Protein AF-A0A7C6QY08-F1 (afdb_monomer)

Mean predicted aligned error: 5.53 Å

Structure (mmCIF, N/CA/C/O backbone):
data_AF-A0A7C6QY08-F1
#
_entry.id   AF-A0A7C6QY08-F1
#
loop_
_atom_site.group_PDB
_atom_site.id
_atom_site.type_symbol
_atom_site.label_atom_id
_atom_site.label_alt_id
_atom_site.label_comp_id
_atom_site.label_asym_id
_atom_site.label_entity_id
_atom_site.label_seq_id
_atom_site.pdbx_PDB_ins_code
_atom_site.Cartn_x
_atom_site.Cartn_y
_atom_site.Cartn_z
_atom_site.occupancy
_atom_site.B_iso_or_equiv
_atom_site.auth_seq_id
_atom_site.auth_comp_id
_atom_site.auth_asym_id
_atom_site.auth_atom_id
_atom_site.pdbx_PDB_model_num
ATOM 1 N N . MET A 1 1 ? 11.565 -7.733 -17.893 1.00 55.38 1 MET A N 1
ATOM 2 C CA . MET A 1 1 ? 10.445 -7.816 -16.927 1.00 55.38 1 MET A CA 1
ATOM 3 C C . MET A 1 1 ? 9.208 -7.218 -17.573 1.00 55.38 1 MET A C 1
ATOM 5 O O . MET A 1 1 ? 9.348 -6.215 -18.257 1.00 55.38 1 MET A O 1
ATOM 9 N N . SER A 1 2 ? 8.045 -7.869 -17.478 1.00 71.81 2 SER A N 1
ATOM 10 C CA . SER A 1 2 ? 6.873 -7.481 -18.275 1.00 71.81 2 SER A CA 1
ATOM 11 C C . SER A 1 2 ? 6.088 -6.335 -17.630 1.00 71.81 2 SER A C 1
ATOM 13 O O . SER A 1 2 ? 5.893 -6.303 -16.414 1.00 71.81 2 SER A O 1
ATOM 15 N N . LEU A 1 3 ? 5.579 -5.431 -18.472 1.00 78.25 3 LEU A N 1
ATOM 16 C CA . LEU A 1 3 ? 4.646 -4.349 -18.127 1.00 78.25 3 LEU A CA 1
ATOM 17 C C . LEU A 1 3 ? 3.478 -4.831 -17.242 1.00 78.25 3 LEU A C 1
ATOM 19 O O . LEU A 1 3 ? 3.007 -4.100 -16.379 1.00 78.25 3 LEU A O 1
ATOM 23 N N . LEU A 1 4 ? 3.073 -6.097 -17.400 1.00 87.00 4 LEU A N 1
ATOM 24 C CA . LEU A 1 4 ? 2.038 -6.757 -16.607 1.00 87.00 4 LEU A CA 1
ATOM 25 C C . LEU A 1 4 ? 2.316 -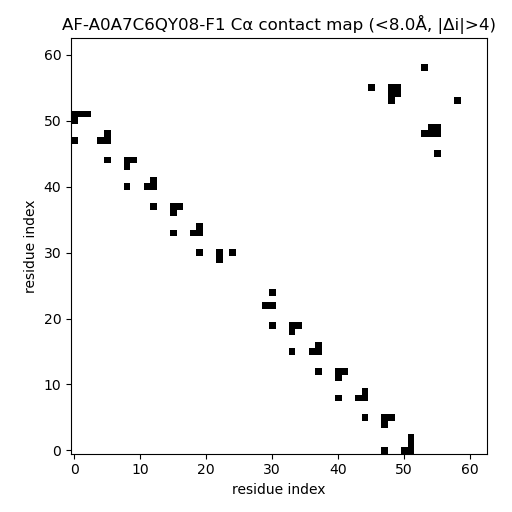6.730 -15.097 1.00 87.00 4 LEU A C 1
ATOM 27 O O . LEU A 1 4 ? 1.391 -6.514 -14.317 1.00 87.00 4 LEU A O 1
ATOM 31 N N . ASN A 1 5 ? 3.562 -6.950 -14.668 1.00 88.88 5 ASN A N 1
ATOM 32 C CA . ASN A 1 5 ? 3.898 -6.929 -13.242 1.00 88.88 5 ASN A CA 1
ATOM 33 C C . ASN A 1 5 ? 3.792 -5.511 -12.677 1.00 88.88 5 ASN A C 1
ATOM 35 O O . ASN A 1 5 ? 3.242 -5.324 -11.597 1.00 88.88 5 ASN A O 1
ATOM 39 N N . LEU A 1 6 ? 4.226 -4.509 -13.446 1.00 89.31 6 LEU A N 1
ATOM 40 C CA . LEU A 1 6 ? 4.091 -3.108 -13.060 1.00 89.31 6 LEU A CA 1
ATOM 41 C C . LEU A 1 6 ? 2.613 -2.706 -12.933 1.00 89.31 6 LEU A C 1
ATOM 43 O O . LEU A 1 6 ? 2.219 -2.135 -11.920 1.00 89.31 6 LEU A O 1
ATOM 47 N N . SER A 1 7 ? 1.776 -3.074 -13.909 1.00 90.31 7 SER A N 1
ATOM 48 C CA . SER A 1 7 ? 0.329 -2.823 -13.863 1.00 90.31 7 SER A CA 1
ATOM 49 C C . SER A 1 7 ? -0.348 -3.500 -12.667 1.00 90.31 7 SER A C 1
ATOM 51 O O . SER A 1 7 ? -1.229 -2.909 -12.046 1.00 90.31 7 SER A O 1
ATOM 53 N N . LYS A 1 8 ? 0.073 -4.720 -12.305 1.00 94.69 8 LYS A N 1
ATOM 54 C CA . LYS A 1 8 ? -0.426 -5.410 -11.105 1.00 94.69 8 LYS A CA 1
ATOM 55 C C . LYS A 1 8 ? -0.072 -4.650 -9.830 1.00 94.69 8 LYS A C 1
ATOM 57 O O . LYS A 1 8 ? -0.951 -4.478 -8.992 1.00 94.69 8 LYS A O 1
ATOM 62 N N . VAL A 1 9 ? 1.170 -4.187 -9.692 1.00 94.94 9 VAL A N 1
ATOM 63 C CA . VAL A 1 9 ? 1.599 -3.422 -8.511 1.00 94.94 9 VAL A CA 1
ATOM 64 C C . VAL A 1 9 ? 0.838 -2.101 -8.409 1.00 94.94 9 VAL A C 1
ATOM 66 O O . VAL A 1 9 ? 0.313 -1.802 -7.341 1.00 94.94 9 VAL A O 1
ATOM 69 N N . ILE A 1 10 ? 0.667 -1.368 -9.515 1.00 93.69 10 ILE A N 1
ATOM 70 C CA . ILE A 1 10 ? -0.146 -0.138 -9.543 1.00 93.69 10 ILE A CA 1
ATOM 71 C C . ILE A 1 10 ? -1.576 -0.415 -9.052 1.00 93.69 10 ILE A C 1
ATOM 73 O O . ILE A 1 10 ? -2.085 0.295 -8.189 1.00 93.69 10 ILE A O 1
ATOM 77 N N . LEU A 1 11 ? -2.212 -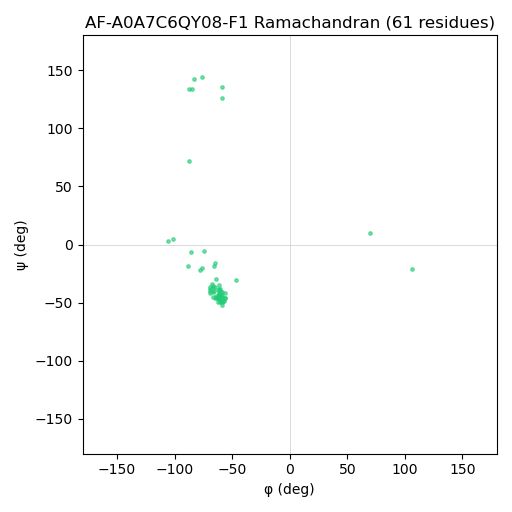1.491 -9.524 1.00 96.06 11 LEU A N 1
ATOM 78 C CA . LEU A 1 11 ? -3.554 -1.861 -9.068 1.00 96.06 11 LEU A CA 1
ATOM 79 C C . LEU A 1 11 ? -3.600 -2.158 -7.556 1.00 96.06 11 LEU A C 1
ATOM 81 O O . LEU A 1 11 ? -4.582 -1.832 -6.889 1.00 96.06 11 LEU A O 1
ATOM 85 N N . GLN A 1 12 ? -2.566 -2.801 -7.007 1.00 97.44 12 GLN A N 1
ATOM 86 C CA . GLN A 1 12 ? -2.490 -3.081 -5.570 1.00 97.44 12 GLN A CA 1
ATOM 87 C C . GLN A 1 12 ? -2.286 -1.807 -4.746 1.00 97.44 12 GLN A C 1
ATOM 89 O O . GLN A 1 12 ? -2.880 -1.695 -3.672 1.00 97.44 12 GLN A O 1
ATOM 94 N N . ILE A 1 13 ? -1.513 -0.842 -5.253 1.00 96.75 13 ILE A N 1
ATOM 95 C CA . ILE A 1 13 ? -1.357 0.486 -4.642 1.00 96.75 13 ILE A CA 1
ATOM 96 C C . ILE A 1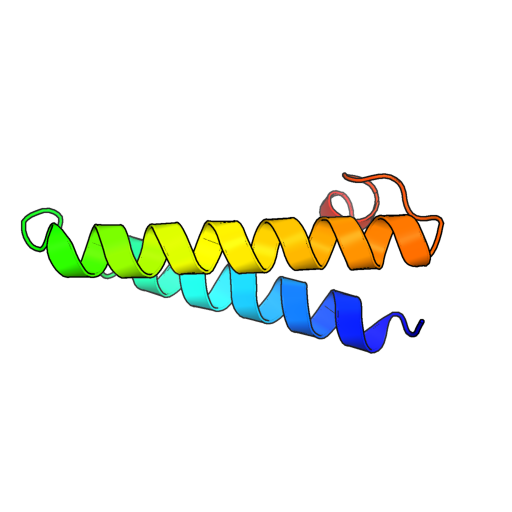 13 ? -2.726 1.165 -4.541 1.00 96.75 13 ILE A C 1
ATOM 98 O O . ILE A 1 13 ? -3.144 1.526 -3.442 1.00 96.75 13 ILE A O 1
ATOM 102 N N . GLU A 1 14 ? -3.482 1.234 -5.640 1.00 96.69 14 GLU A N 1
ATOM 103 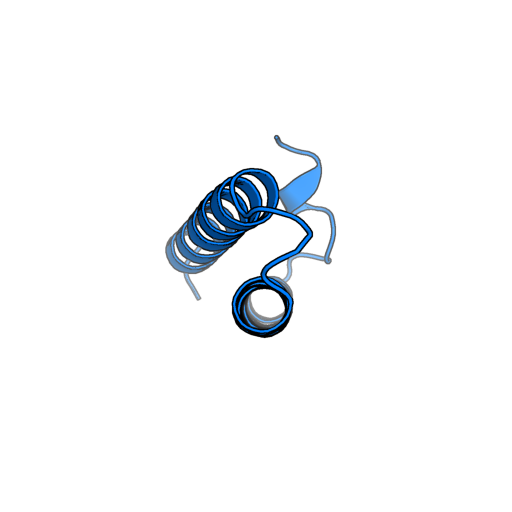C CA . GLU A 1 14 ? -4.813 1.862 -5.646 1.00 96.69 14 GLU A CA 1
ATOM 104 C C . GLU A 1 14 ? -5.799 1.169 -4.695 1.00 96.69 14 GLU A C 1
ATOM 106 O O . GLU A 1 14 ? -6.515 1.817 -3.929 1.00 96.69 14 GLU A O 1
ATOM 111 N N . LYS A 1 15 ? -5.804 -0.169 -4.661 1.00 97.38 15 LYS A N 1
ATOM 112 C CA . LYS A 1 15 ? -6.630 -0.924 -3.705 1.00 97.38 15 LYS A CA 1
ATOM 113 C C . LYS A 1 15 ? -6.249 -0.631 -2.257 1.00 97.38 15 LYS A C 1
ATOM 115 O O . LYS A 1 15 ? -7.129 -0.482 -1.412 1.00 97.38 15 LYS A O 1
ATOM 120 N N . THR A 1 16 ? -4.955 -0.562 -1.967 1.00 97.56 16 THR A N 1
ATOM 121 C CA . THR A 1 16 ? -4.443 -0.257 -0.625 1.00 97.56 16 THR A CA 1
ATOM 122 C C . THR A 1 16 ? -4.785 1.180 -0.235 1.00 97.56 16 THR A C 1
ATOM 124 O O . THR A 1 16 ? -5.157 1.431 0.908 1.00 97.56 16 THR A O 1
ATOM 127 N N . ARG A 1 17 ? -4.774 2.111 -1.195 1.00 96.62 17 ARG A N 1
ATOM 128 C CA . ARG A 1 17 ? -5.121 3.520 -0.984 1.00 96.62 17 ARG A CA 1
ATOM 129 C C . ARG A 1 17 ? -6.597 3.668 -0.638 1.00 96.62 17 ARG A C 1
ATOM 131 O O . ARG A 1 17 ? -6.932 4.340 0.330 1.00 96.62 17 ARG A O 1
ATOM 138 N N . ASN A 1 18 ? -7.468 2.974 -1.368 1.00 96.94 18 ASN A N 1
ATOM 139 C CA . ASN A 1 18 ? -8.899 2.951 -1.070 1.00 96.94 18 ASN A CA 1
ATOM 140 C C . ASN A 1 18 ? -9.188 2.347 0.309 1.00 96.94 18 ASN A C 1
ATOM 142 O O . ASN A 1 18 ? -10.027 2.868 1.038 1.00 96.94 18 ASN A O 1
ATOM 146 N N . LYS A 1 19 ? -8.455 1.295 0.702 1.00 95.94 19 LYS A N 1
ATOM 147 C CA . LYS A 1 19 ? -8.546 0.744 2.061 1.00 95.94 19 LYS A CA 1
ATOM 148 C C . LYS A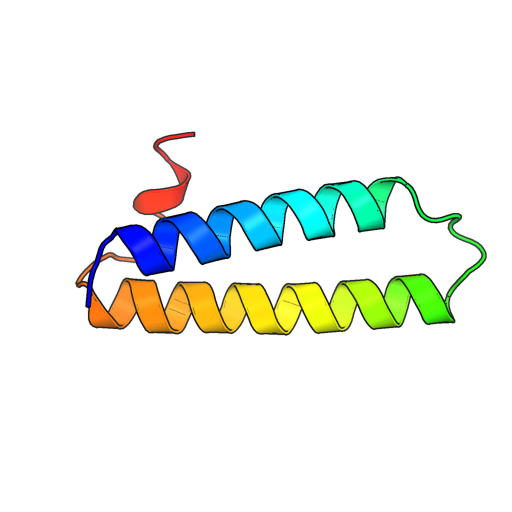 1 19 ? -8.137 1.771 3.111 1.00 95.94 19 LYS A C 1
ATOM 150 O O . LYS A 1 19 ? -8.877 1.938 4.071 1.00 95.94 19 LYS A O 1
ATOM 155 N N . LEU A 1 20 ? -7.020 2.473 2.912 1.00 94.00 20 LEU A N 1
ATOM 156 C CA . LEU A 1 20 ? -6.549 3.505 3.840 1.00 94.00 20 LEU A CA 1
ATOM 157 C C . LEU A 1 20 ? -7.612 4.587 4.070 1.00 94.00 20 LEU A C 1
ATOM 159 O O . LEU A 1 20 ? -7.890 4.930 5.209 1.00 94.00 20 LEU A O 1
ATOM 163 N N . ILE A 1 21 ? -8.241 5.070 2.994 1.00 93.88 21 ILE A N 1
ATOM 164 C CA . ILE A 1 21 ? -9.296 6.098 3.056 1.00 93.88 21 ILE A CA 1
ATOM 165 C C . ILE A 1 21 ? -10.541 5.598 3.810 1.00 93.88 21 ILE A C 1
ATOM 167 O O . ILE A 1 21 ? -11.246 6.393 4.421 1.00 93.88 21 ILE A O 1
ATOM 171 N N . SER A 1 22 ? -10.818 4.293 3.768 1.00 94.75 22 SER A N 1
ATOM 172 C CA . SER A 1 22 ? -11.981 3.684 4.430 1.00 94.75 22 SER A CA 1
ATOM 173 C C . SER A 1 22 ? -11.770 3.314 5.902 1.00 94.75 22 SER A C 1
ATOM 175 O O . SER A 1 22 ? -12.710 2.849 6.542 1.00 94.75 22 SER A O 1
ATOM 177 N N . VAL A 1 23 ? -10.548 3.437 6.431 1.00 95.62 23 VAL A N 1
ATOM 178 C CA . VAL A 1 23 ? -10.250 3.097 7.827 1.00 95.62 23 VAL A CA 1
ATOM 179 C C . VAL A 1 23 ? -10.503 4.302 8.725 1.00 95.62 23 VAL A C 1
ATOM 181 O O . VAL A 1 23 ? -10.071 5.413 8.431 1.00 95.62 23 VAL A O 1
ATOM 184 N N . GLU A 1 24 ? -11.194 4.055 9.836 1.00 95.06 24 GLU A N 1
ATOM 185 C CA . GLU A 1 24 ? -11.422 5.045 10.885 1.00 95.06 24 GLU A CA 1
ATOM 186 C C . GLU A 1 24 ? -10.098 5.567 11.445 1.00 95.06 24 GLU A C 1
ATOM 188 O O . GLU A 1 24 ? -9.192 4.797 11.765 1.00 95.06 24 GLU A O 1
ATOM 193 N N . LEU A 1 25 ? -9.999 6.884 11.631 1.00 92.38 25 LEU A N 1
ATOM 194 C CA . LEU A 1 25 ? -8.755 7.516 12.084 1.00 92.38 25 LEU A CA 1
ATOM 195 C C . LEU A 1 25 ? -8.341 7.116 13.510 1.00 92.38 25 LEU A C 1
ATOM 197 O O . LEU A 1 25 ? -7.185 7.290 13.895 1.00 92.38 25 LEU A O 1
ATOM 201 N N . SER A 1 26 ? -9.281 6.590 14.296 1.00 96.25 26 SER A N 1
ATOM 202 C CA . SER A 1 26 ? -9.039 6.075 15.643 1.00 96.25 26 SER A CA 1
ATOM 203 C C . SER A 1 26 ? -8.359 4.702 15.655 1.00 96.25 26 SER A C 1
ATOM 205 O O . SER A 1 26 ? -7.741 4.353 16.660 1.00 96.25 26 SER A O 1
ATOM 207 N N . ASP A 1 27 ? -8.419 3.939 14.559 1.00 97.00 27 ASP A N 1
ATOM 208 C CA . ASP A 1 27 ? -7.819 2.605 14.450 1.00 97.00 27 ASP A CA 1
ATOM 209 C C . ASP A 1 27 ? -6.355 2.699 13.983 1.00 97.00 27 ASP A C 1
ATOM 211 O O . ASP A 1 27 ? -5.992 2.413 12.838 1.00 97.00 27 ASP A O 1
ATOM 215 N N . GLN A 1 28 ? -5.496 3.167 14.893 1.00 96.00 28 GLN A N 1
ATOM 216 C CA . GLN A 1 28 ? -4.085 3.448 14.610 1.00 96.00 28 GLN A CA 1
ATOM 217 C C . GLN A 1 28 ? -3.293 2.210 14.173 1.00 96.00 28 GLN A C 1
ATOM 219 O O . GLN A 1 28 ? -2.406 2.326 13.325 1.00 96.00 28 GLN A O 1
ATOM 224 N N . GLU A 1 29 ? -3.601 1.032 14.720 1.00 97.19 29 GLU A N 1
ATOM 225 C CA . GLU A 1 29 ? -2.907 -0.209 14.361 1.00 97.19 29 GLU A CA 1
ATOM 226 C C . GLU A 1 29 ? -3.174 -0.578 12.902 1.00 97.19 29 GLU A C 1
ATOM 228 O O . GLU A 1 29 ? -2.240 -0.843 12.140 1.00 97.19 29 GLU A O 1
ATOM 233 N N . LYS A 1 30 ? -4.439 -0.501 12.482 1.00 96.62 30 LYS A N 1
ATOM 234 C CA . LYS A 1 30 ? -4.837 -0.799 11.109 1.00 96.62 30 LYS A CA 1
ATOM 235 C C . LYS A 1 30 ? -4.328 0.240 10.116 1.00 96.62 30 LYS A C 1
ATOM 237 O O . LYS A 1 30 ? -3.899 -0.117 9.017 1.00 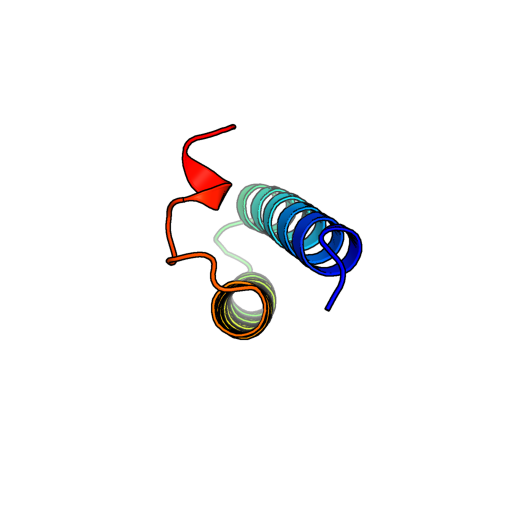96.62 30 LYS A O 1
ATOM 242 N N . LEU A 1 31 ? -4.321 1.520 10.495 1.00 97.31 31 LEU A N 1
ATOM 243 C CA . LEU A 1 31 ? -3.689 2.574 9.697 1.00 97.31 31 LEU A CA 1
ATOM 244 C C . LEU A 1 31 ? -2.195 2.302 9.488 1.00 97.31 31 LEU A C 1
ATOM 246 O O . LEU A 1 31 ? -1.698 2.419 8.365 1.00 97.31 31 LEU A O 1
ATOM 250 N N . LEU A 1 32 ? -1.483 1.904 10.546 1.00 97.31 32 LEU A N 1
ATOM 251 C CA . LEU A 1 32 ? -0.054 1.608 10.481 1.00 97.31 32 LEU A CA 1
ATOM 252 C C . LEU A 1 32 ? 0.238 0.375 9.617 1.00 97.31 32 LEU A C 1
ATOM 254 O O . LEU A 1 32 ? 1.187 0.389 8.832 1.00 97.31 32 LEU A O 1
ATOM 258 N N . GLU A 1 33 ? -0.578 -0.674 9.722 1.00 97.94 33 GLU A N 1
ATOM 259 C CA . GLU A 1 33 ? -0.472 -1.866 8.875 1.00 97.94 33 GLU A CA 1
ATOM 260 C C . GLU A 1 33 ? -0.630 -1.509 7.389 1.00 97.94 33 GLU A C 1
ATOM 262 O O . GLU A 1 33 ? 0.208 -1.874 6.559 1.00 97.94 33 GLU A O 1
ATOM 267 N N . ILE A 1 34 ? -1.666 -0.735 7.051 1.00 97.38 34 ILE A N 1
ATOM 268 C CA . ILE A 1 34 ? -1.922 -0.311 5.671 1.00 97.38 34 ILE A CA 1
ATOM 269 C C . ILE A 1 34 ? -0.808 0.612 5.163 1.00 97.38 34 ILE A C 1
ATOM 271 O O . ILE A 1 34 ? -0.380 0.460 4.018 1.00 97.38 34 ILE A O 1
ATOM 275 N N . SER A 1 35 ? -0.303 1.525 6.001 1.00 95.81 35 SER A N 1
ATOM 276 C CA . SER A 1 35 ? 0.825 2.399 5.652 1.00 95.81 35 SER A CA 1
ATOM 277 C C . SER A 1 35 ? 2.068 1.588 5.293 1.00 95.81 35 SER A C 1
ATOM 279 O O . SER A 1 35 ? 2.639 1.787 4.225 1.00 95.81 35 SER A O 1
ATOM 281 N N . ARG A 1 36 ? 2.444 0.610 6.129 1.00 98.06 36 ARG A N 1
ATOM 282 C CA . ARG A 1 36 ? 3.583 -0.280 5.849 1.00 98.06 36 ARG A CA 1
ATOM 283 C C . ARG A 1 36 ? 3.384 -1.044 4.546 1.00 98.06 36 ARG A C 1
ATOM 285 O O . ARG A 1 36 ? 4.314 -1.166 3.751 1.00 98.06 36 ARG A O 1
ATOM 292 N N . LYS A 1 37 ? 2.159 -1.518 4.293 1.00 97.81 37 LYS A N 1
ATOM 293 C CA . LYS A 1 37 ? 1.861 -2.224 3.047 1.00 97.81 37 LYS A CA 1
ATOM 294 C C . LYS A 1 37 ? 1.986 -1.323 1.819 1.00 97.81 37 LYS A C 1
ATOM 296 O O . LYS A 1 37 ? 2.440 -1.780 0.770 1.00 97.81 37 LYS A O 1
ATOM 301 N N . MET A 1 38 ? 1.595 -0.058 1.947 1.00 97.00 38 MET A N 1
ATOM 302 C CA . MET A 1 38 ? 1.768 0.939 0.897 1.00 97.00 38 MET A CA 1
ATOM 303 C C . MET A 1 38 ? 3.249 1.156 0.576 1.00 97.00 38 MET A C 1
ATOM 305 O O . MET A 1 38 ? 3.621 1.124 -0.596 1.00 97.00 38 MET A O 1
ATOM 309 N N . ASP A 1 39 ? 4.094 1.301 1.599 1.00 97.69 39 ASP A N 1
ATOM 310 C CA . ASP A 1 39 ? 5.537 1.501 1.428 1.00 97.69 39 ASP A CA 1
ATOM 311 C C . ASP A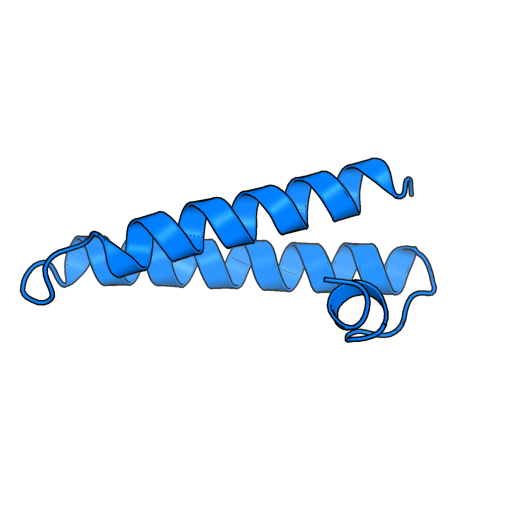 1 39 ? 6.193 0.329 0.682 1.00 97.69 39 ASP A C 1
ATOM 313 O O . ASP A 1 39 ? 6.969 0.536 -0.254 1.00 97.69 39 ASP A O 1
ATOM 317 N N . GLU A 1 40 ? 5.833 -0.912 1.030 1.00 97.88 40 GLU A N 1
ATOM 318 C CA . GLU A 1 40 ? 6.299 -2.113 0.322 1.00 97.88 40 GLU A CA 1
ATOM 319 C C . GLU A 1 40 ? 5.942 -2.083 -1.169 1.00 97.88 40 GLU A C 1
ATOM 321 O O . GLU A 1 40 ? 6.800 -2.322 -2.023 1.00 97.88 40 GLU A O 1
ATOM 326 N N . LEU A 1 41 ? 4.682 -1.771 -1.490 1.00 96.75 41 LEU A N 1
ATOM 327 C CA . LEU A 1 41 ? 4.191 -1.731 -2.868 1.00 96.75 41 LEU A CA 1
ATOM 328 C C . LEU A 1 41 ? 4.844 -0.606 -3.674 1.00 96.75 41 LEU A C 1
ATOM 330 O O . LEU A 1 41 ? 5.163 -0.789 -4.850 1.00 96.75 41 LEU A O 1
ATOM 334 N N . ILE A 1 42 ? 5.082 0.546 -3.046 1.00 94.69 42 ILE A N 1
ATOM 335 C CA . ILE A 1 42 ? 5.801 1.661 -3.660 1.00 94.69 42 ILE A CA 1
ATOM 336 C C . ILE A 1 42 ? 7.232 1.228 -3.997 1.00 94.69 42 ILE A C 1
ATOM 338 O O . ILE A 1 42 ? 7.669 1.395 -5.137 1.00 94.69 42 ILE A O 1
ATOM 342 N N . LEU A 1 43 ? 7.958 0.622 -3.052 1.00 95.25 43 LEU A N 1
ATOM 343 C CA . LEU A 1 43 ? 9.313 0.121 -3.301 1.00 95.25 43 LEU A CA 1
ATOM 344 C C . LEU A 1 43 ? 9.342 -0.931 -4.416 1.00 95.25 43 LEU A C 1
ATOM 346 O O . LEU A 1 43 ? 10.239 -0.905 -5.263 1.00 95.25 43 LEU A O 1
ATOM 350 N N . GLU A 1 44 ? 8.363 -1.835 -4.452 1.00 94.38 44 GLU A N 1
ATOM 351 C CA . GLU A 1 44 ? 8.224 -2.822 -5.523 1.00 94.38 44 GLU A CA 1
ATOM 352 C C . GLU A 1 44 ? 7.995 -2.150 -6.884 1.00 94.38 44 GLU A C 1
ATOM 354 O O . GLU A 1 44 ? 8.674 -2.484 -7.858 1.00 94.38 44 GLU A O 1
ATOM 359 N N . TYR A 1 45 ? 7.120 -1.142 -6.946 1.00 93.06 45 TYR A N 1
ATOM 360 C CA . TYR A 1 45 ? 6.904 -0.341 -8.149 1.00 93.06 45 TYR A CA 1
ATOM 361 C C . TYR A 1 45 ? 8.204 0.306 -8.633 1.00 93.06 45 TYR A C 1
ATOM 363 O O . TYR A 1 45 ? 8.545 0.174 -9.808 1.00 93.06 45 TYR A O 1
ATOM 371 N N . TYR A 1 46 ? 8.968 0.947 -7.743 1.00 91.25 46 TYR A N 1
ATOM 372 C CA . TYR A 1 46 ? 10.245 1.571 -8.100 1.00 91.25 46 TYR A CA 1
ATOM 373 C C . TYR A 1 46 ? 11.258 0.545 -8.621 1.00 91.25 46 TYR A C 1
ATOM 375 O O . TYR A 1 46 ? 11.902 0.785 -9.645 1.00 91.25 46 TYR A O 1
ATOM 383 N N . ARG A 1 47 ? 11.371 -0.623 -7.971 1.00 91.56 47 ARG A N 1
ATOM 384 C CA . ARG A 1 47 ? 12.255 -1.713 -8.420 1.00 91.56 47 ARG A CA 1
ATOM 385 C C . ARG A 1 47 ? 11.873 -2.210 -9.813 1.00 91.56 47 ARG A C 1
ATOM 387 O O . ARG A 1 47 ? 12.748 -2.386 -10.665 1.00 91.56 47 ARG A O 1
ATOM 394 N N . LEU A 1 48 ? 10.581 -2.417 -10.064 1.00 90.75 48 LEU A N 1
ATOM 395 C CA . LEU A 1 48 ? 10.076 -2.882 -11.356 1.00 90.75 48 LEU A CA 1
ATOM 396 C C . LEU A 1 48 ? 10.220 -1.819 -12.451 1.00 90.75 48 LEU A C 1
ATOM 398 O O . LEU A 1 48 ? 10.624 -2.157 -13.565 1.00 90.75 48 LEU A O 1
ATOM 402 N N . ALA A 1 49 ? 9.926 -0.554 -12.142 1.00 86.19 49 ALA A N 1
ATOM 403 C CA . ALA A 1 49 ? 10.067 0.568 -13.065 1.00 86.19 49 ALA A CA 1
ATOM 404 C C . ALA A 1 49 ? 11.526 0.730 -13.509 1.00 86.19 49 ALA A C 1
ATOM 406 O O . ALA A 1 49 ? 11.802 0.711 -14.710 1.00 86.19 49 ALA A O 1
ATOM 407 N N . PHE A 1 50 ? 12.461 0.751 -12.551 1.00 86.69 50 PHE A N 1
ATOM 408 C CA . PHE A 1 50 ? 13.895 0.828 -12.828 1.00 86.69 50 PHE A CA 1
ATOM 409 C C . PHE A 1 50 ? 14.374 -0.343 -13.696 1.00 86.69 50 PHE A C 1
ATOM 411 O O . PHE A 1 50 ? 15.030 -0.143 -14.716 1.00 86.69 50 PHE A O 1
ATOM 418 N N . SER A 1 51 ? 13.962 -1.568 -13.356 1.00 84.81 51 SER A N 1
ATOM 419 C CA . SER A 1 51 ? 14.292 -2.778 -14.128 1.00 84.81 51 SER A CA 1
ATOM 420 C C . SER A 1 51 ? 13.683 -2.804 -15.536 1.00 84.81 51 SER A C 1
ATOM 422 O O . SER A 1 51 ? 14.082 -3.619 -16.366 1.00 84.81 51 SER A O 1
ATOM 424 N N . SER A 1 52 ? 12.690 -1.954 -15.804 1.00 79.81 52 SER A N 1
ATOM 425 C CA . SER A 1 52 ? 12.010 -1.844 -17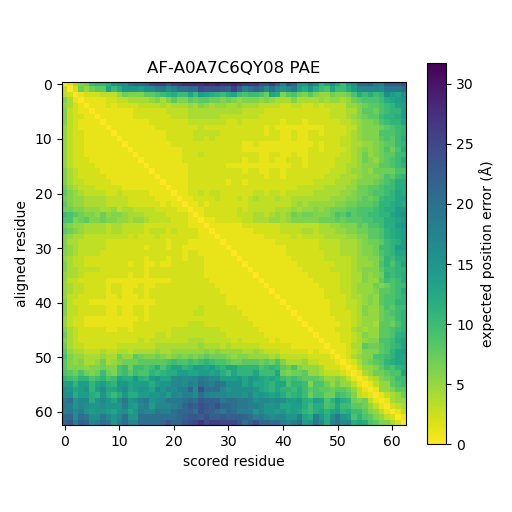.098 1.00 79.81 52 SER A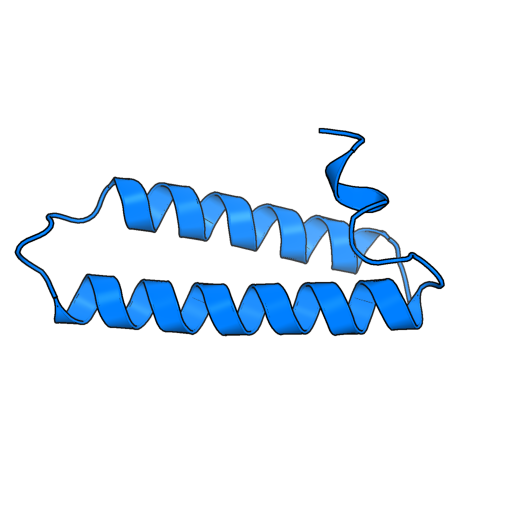 CA 1
ATOM 426 C C . SER A 1 52 ? 12.502 -0.645 -17.918 1.00 79.81 52 SER A C 1
ATOM 428 O O . SER A 1 52 ? 11.942 -0.369 -18.975 1.00 79.81 52 SER A O 1
ATOM 430 N N . GLY A 1 53 ? 13.522 0.081 -17.439 1.00 77.75 53 GLY A N 1
ATOM 431 C CA . GLY A 1 53 ? 14.033 1.291 -18.088 1.00 77.75 53 GLY A CA 1
ATOM 432 C C . GLY A 1 53 ? 13.080 2.490 -18.015 1.00 77.75 53 GLY A C 1
ATOM 433 O O . GLY A 1 53 ? 13.315 3.496 -18.681 1.00 77.75 53 GLY A O 1
ATOM 434 N N . LEU A 1 54 ? 12.010 2.396 -17.219 1.00 70.25 54 LEU A N 1
ATOM 435 C CA . LEU A 1 54 ? 11.077 3.492 -16.978 1.00 70.25 54 LEU A CA 1
ATOM 436 C C . LEU A 1 54 ? 11.623 4.367 -15.854 1.00 70.25 54 LEU A C 1
ATOM 438 O O . LEU A 1 54 ? 12.036 3.855 -14.808 1.00 70.25 54 LEU A O 1
ATOM 442 N N . LYS A 1 55 ? 11.598 5.691 -16.035 1.00 68.06 55 LYS A N 1
ATOM 443 C CA . LYS A 1 55 ? 11.903 6.583 -14.920 1.00 68.06 55 LYS A CA 1
ATOM 444 C C . LYS A 1 55 ? 10.693 6.638 -13.993 1.00 68.06 55 LYS A C 1
ATOM 446 O O . LYS A 1 55 ? 9.546 6.619 -14.455 1.00 68.06 55 LYS A O 1
ATOM 451 N N . PRO A 1 56 ? 10.913 6.728 -12.677 1.00 57.19 56 PRO A N 1
ATOM 452 C CA . PRO A 1 56 ? 9.805 6.921 -11.768 1.00 57.19 56 PRO A CA 1
ATOM 453 C C . PRO A 1 56 ? 9.042 8.207 -12.099 1.00 57.19 56 PRO A C 1
ATOM 455 O O . PRO A 1 56 ? 9.635 9.275 -12.213 1.00 57.19 56 PRO A O 1
ATOM 458 N N . GLY A 1 57 ? 7.728 8.080 -12.285 1.00 63.50 57 GLY A N 1
ATOM 459 C CA . GLY A 1 57 ? 6.840 9.177 -12.684 1.00 63.50 57 GLY A CA 1
ATOM 460 C C . GLY A 1 57 ? 6.361 9.108 -14.136 1.00 63.50 57 GLY A C 1
ATOM 461 O O . GLY A 1 57 ? 5.292 9.638 -14.431 1.00 63.50 57 GLY A O 1
ATOM 462 N N . ASP A 1 58 ? 7.055 8.382 -15.019 1.00 64.62 58 ASP A N 1
ATOM 463 C CA . ASP A 1 58 ? 6.626 8.225 -16.420 1.00 64.62 58 ASP A CA 1
ATOM 464 C C . ASP A 1 58 ? 5.329 7.405 -16.535 1.00 64.62 58 ASP A C 1
ATOM 466 O O . ASP A 1 58 ? 4.476 7.683 -17.379 1.00 64.62 58 ASP A O 1
ATOM 470 N N . SER A 1 59 ? 5.151 6.418 -15.651 1.00 56.66 59 SER A N 1
ATOM 471 C CA . SER A 1 59 ? 3.955 5.565 -15.583 1.00 56.66 59 SER A CA 1
ATOM 472 C C . SER A 1 59 ? 2.756 6.236 -14.902 1.00 56.66 59 SER A C 1
ATOM 474 O O . SER A 1 59 ? 1.628 5.823 -15.145 1.00 56.66 59 SER A O 1
ATOM 476 N N . LEU A 1 60 ? 2.984 7.262 -14.072 1.00 54.62 60 LEU A N 1
ATOM 477 C CA . LEU A 1 60 ? 1.928 7.961 -13.324 1.00 54.62 60 LEU A CA 1
ATOM 478 C C . LEU A 1 60 ? 1.304 9.122 -14.111 1.00 54.62 60 LEU A C 1
ATOM 480 O O . LEU A 1 60 ? 0.196 9.525 -13.801 1.00 54.62 60 LEU A O 1
ATOM 484 N N . ARG A 1 61 ? 1.969 9.638 -15.157 1.00 53.66 61 ARG A N 1
ATOM 485 C CA . ARG A 1 61 ? 1.415 10.699 -16.027 1.00 53.66 61 ARG A CA 1
ATOM 486 C C . ARG A 1 61 ? 0.335 10.226 -17.008 1.00 53.66 61 ARG A C 1
ATOM 488 O O . ARG A 1 61 ? -0.178 11.043 -17.764 1.00 53.66 61 ARG A O 1
ATOM 495 N N . ARG A 1 62 ? 0.062 8.919 -17.085 1.00 51.25 62 ARG A N 1
ATOM 496 C CA . ARG A 1 62 ? -0.889 8.328 -18.048 1.00 51.25 62 ARG A CA 1
ATOM 497 C C . ARG A 1 62 ? -2.219 7.897 -17.418 1.00 51.25 62 ARG A C 1
ATOM 499 O O . ARG A 1 62 ? -3.035 7.310 -18.125 1.00 51.25 62 ARG A O 1
ATOM 506 N N . LEU A 1 63 ? -2.400 8.149 -16.124 1.00 49.56 63 LEU A N 1
ATOM 507 C CA . LEU A 1 63 ? -3.660 8.016 -15.389 1.00 49.56 63 LEU A CA 1
ATOM 508 C C . LEU A 1 63 ? -4.195 9.419 -15.095 1.00 49.56 63 LEU A C 1
ATOM 510 O O . LEU A 1 63 ? -5.433 9.566 -15.103 1.00 49.56 63 LEU A O 1
#

Secondary structure (DSSP, 8-state):
--HHHHHHHHHHHHHHHHHHHTS-TT-HHHHHHHHHHHHHHHHHHHHHHHHTTPPTTTTGGG-

Sequence (63 aa):
MSLLNLSKVILQIEKTRNKLISVELSDQEKLLEISRKMDELILEYYRLAFSSGLKPGDSLRRL

Foldseek 3Di:
DDPVVLVVLVVVLVVLVVVLVVDDPVPVVVNVVSVVVNVVSVVVNCVVCVVVVHDPPPVVVVD

Solvent-accessible surface area (backbone atoms only — not comparable to full-atom values): 3711 Å² total; per-residue (Å²): 119,63,70,66,60,51,53,50,40,53,53,50,45,54,53,49,50,53,50,55,73,71,51,63,87,84,46,57,69,61,51,50,53,47,50,54,53,46,53,53,43,50,52,50,42,52,55,48,32,54,69,57,75,40,59,90,62,68,77,64,76,78,113

pLDDT: mean 87.16, std 14.41, range [49.56, 98.06]

Nearest PDB structures (foldseek):
  7vqt-assembly1_A  TM=9.108E-01  e=2.101E+00  Homo sapiens
  7vqu-assembly1_A  TM=9.068E-01  e=3.161E+00  Homo sapiens
  7enc-assembly1_u  TM=8.441E-01  e=5.093E+00  Homo sapiens
  3pja-assembly2_J-2  TM=5.130E-01  e=6.688E+00  Homo sapiens

Radius of gyration: 13.17 Å; Cα contacts (8 Å, |Δi|>4): 35; chains: 1; bounding box: 26×18×34 Å